Protein AF-A0A1H3SBU6-F1 (afdb_monomer_lite)

Sequence (107 aa):
MRSMSMTIAGILLSIILFSACNKDVIYKMADASDEELPTSLDEIMEASEIIVKGYFGELLEKVNMVRLADDPTMPSEDFYTEGHVYEFFVDETYKGDNKLCFRNPDL

Foldseek 3Di:
DDDDDDDDDPDPPPPPPPPVPPVPFDKDQLDNDPDPDDPDPVSCVVPDQWDFDWDWDDFPDWDFRIATPVDRVHHDPVDGDIDTDIDIDTPGTPHHDCPVVDPPPPD

Organism: NCBI:txid1503961

Secondary structure (DSSP, 8-state):
--------------------------EEES--S------SHHHHHHH-S-EEEEEEEEEEEEEE-EEESS-TTSBPSS---EEEEEEEEEEEEEES-GGGS---TT-

Structure (mmCIF, N/CA/C/O backbone):
data_AF-A0A1H3SBU6-F1
#
_entry.id   AF-A0A1H3SBU6-F1
#
loop_
_atom_site.group_PDB
_atom_site.id
_atom_site.type_symbol
_atom_site.l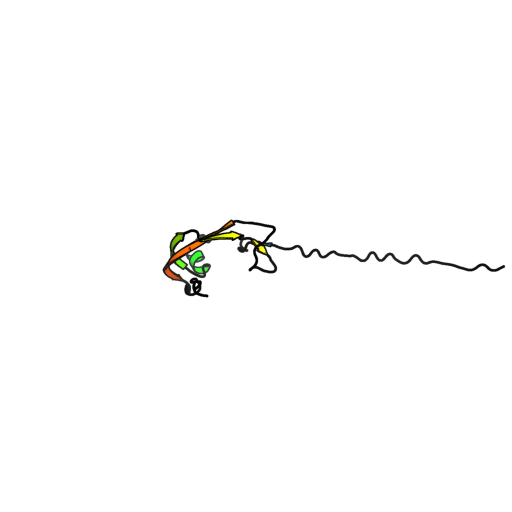abel_atom_i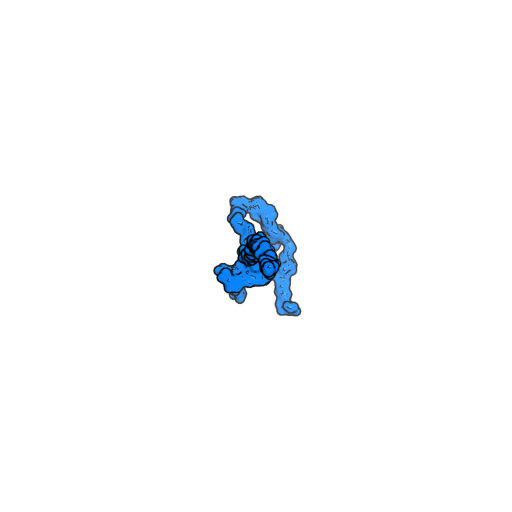d
_atom_site.label_alt_id
_atom_site.label_comp_id
_atom_site.label_asym_id
_atom_site.label_entity_id
_atom_site.label_seq_id
_atom_site.pdbx_PDB_ins_code
_atom_site.Cartn_x
_atom_site.Cartn_y
_atom_site.Cartn_z
_atom_site.occupancy
_atom_site.B_iso_or_equiv
_atom_site.auth_seq_id
_atom_site.auth_comp_id
_atom_site.auth_asym_id
_atom_site.auth_atom_id
_atom_site.pdbx_PDB_model_num
ATOM 1 N N . MET A 1 1 ? 35.086 -19.393 -85.990 1.00 39.69 1 MET A N 1
ATOM 2 C CA . MET A 1 1 ? 35.374 -19.747 -84.583 1.00 39.69 1 MET A CA 1
ATOM 3 C C . MET A 1 1 ? 34.246 -19.210 -83.721 1.00 39.69 1 MET A C 1
ATOM 5 O O . MET A 1 1 ? 33.914 -18.041 -83.844 1.00 39.69 1 MET A O 1
ATOM 9 N N . ARG A 1 2 ? 33.592 -20.095 -82.959 1.00 44.03 2 ARG A N 1
ATOM 10 C CA . ARG A 1 2 ? 32.523 -19.781 -82.002 1.00 44.03 2 ARG A CA 1
ATOM 11 C C . ARG A 1 2 ? 33.146 -19.352 -80.669 1.00 44.03 2 ARG A C 1
ATOM 13 O O . ARG A 1 2 ? 34.048 -20.034 -80.200 1.00 44.03 2 ARG A O 1
ATOM 20 N N . SER A 1 3 ? 32.590 -18.327 -80.035 1.00 41.78 3 SER A N 1
ATOM 21 C CA . SER A 1 3 ? 32.617 -18.136 -78.576 1.00 41.78 3 SER A CA 1
ATOM 22 C C . SER A 1 3 ? 31.299 -17.444 -78.203 1.00 41.78 3 SER A C 1
ATOM 24 O O . SER A 1 3 ? 31.068 -16.314 -78.614 1.00 41.78 3 SER A O 1
ATOM 26 N N . MET A 1 4 ? 30.268 -18.204 -77.828 1.00 43.22 4 MET A N 1
ATOM 27 C CA . MET A 1 4 ? 29.869 -18.529 -76.448 1.00 43.22 4 MET A CA 1
ATOM 28 C C . MET A 1 4 ? 29.390 -17.312 -75.641 1.00 43.22 4 MET A C 1
ATOM 30 O O . MET A 1 4 ? 30.175 -16.470 -75.223 1.00 43.22 4 MET A O 1
ATOM 34 N N . SER A 1 5 ? 28.067 -17.284 -75.464 1.00 47.44 5 SER A N 1
ATOM 35 C CA . SER A 1 5 ? 27.243 -16.419 -74.620 1.00 47.44 5 SER A CA 1
ATOM 36 C C . SER A 1 5 ? 27.668 -16.404 -73.154 1.00 47.44 5 SER A C 1
ATOM 38 O O . SER A 1 5 ? 28.072 -17.448 -72.652 1.00 47.44 5 SER A O 1
ATOM 40 N N . MET A 1 6 ? 27.388 -15.309 -72.435 1.00 45.97 6 MET A N 1
ATOM 41 C CA . MET A 1 6 ? 26.886 -15.402 -71.055 1.00 45.97 6 MET A CA 1
ATOM 42 C C . MET A 1 6 ? 26.204 -14.094 -70.621 1.00 45.97 6 MET A C 1
ATOM 44 O O . MET A 1 6 ? 26.841 -13.147 -70.172 1.00 45.97 6 MET A O 1
ATOM 48 N N . THR A 1 7 ? 24.883 -14.045 -70.767 1.00 52.81 7 THR A N 1
ATOM 49 C CA . THR A 1 7 ? 24.009 -13.086 -70.086 1.00 52.81 7 THR A CA 1
ATOM 50 C C . THR A 1 7 ? 23.902 -13.532 -68.630 1.00 52.81 7 THR A C 1
ATOM 52 O O . THR A 1 7 ? 23.368 -14.608 -68.368 1.00 52.81 7 THR A O 1
ATOM 55 N N . ILE A 1 8 ? 24.403 -12.744 -67.678 1.00 56.06 8 ILE A N 1
ATOM 56 C CA . ILE A 1 8 ? 24.116 -12.958 -66.254 1.00 56.06 8 ILE A CA 1
ATOM 57 C C . ILE A 1 8 ? 23.189 -11.836 -65.817 1.00 56.06 8 ILE A C 1
ATOM 59 O O . ILE A 1 8 ? 23.600 -10.697 -65.612 1.00 56.06 8 ILE A O 1
ATOM 63 N N . ALA A 1 9 ? 21.909 -12.191 -65.734 1.00 45.31 9 ALA A N 1
ATOM 64 C CA . ALA A 1 9 ? 20.893 -11.432 -65.037 1.00 45.31 9 ALA A CA 1
ATOM 65 C C . ALA A 1 9 ? 21.329 -11.280 -63.572 1.00 45.31 9 ALA A C 1
ATOM 67 O O . ALA A 1 9 ? 21.363 -12.253 -62.819 1.00 45.31 9 ALA A O 1
ATOM 68 N N . GLY A 1 10 ? 21.715 -10.061 -63.195 1.00 46.56 10 GLY A N 1
ATOM 69 C CA . GLY A 1 10 ? 21.960 -9.677 -61.811 1.00 46.56 10 GLY A CA 1
ATOM 70 C C . GLY A 1 10 ? 20.635 -9.672 -61.063 1.00 46.56 10 GLY A C 1
ATOM 71 O O . GLY A 1 10 ? 19.838 -8.749 -61.194 1.00 46.56 10 GLY A O 1
ATOM 72 N N . ILE A 1 11 ? 20.403 -10.773 -60.363 1.00 53.72 11 ILE A N 1
ATOM 73 C CA . ILE A 1 11 ? 19.249 -11.092 -59.532 1.00 53.72 11 ILE A CA 1
ATOM 74 C C . ILE A 1 11 ? 18.936 -9.925 -58.589 1.00 53.72 11 ILE A C 1
ATOM 76 O O . ILE A 1 11 ? 19.835 -9.397 -57.935 1.00 53.72 11 ILE A O 1
ATOM 80 N N . LEU A 1 12 ? 17.647 -9.560 -58.539 1.00 47.75 12 LEU A N 1
ATOM 81 C CA . LEU A 1 12 ? 17.027 -8.738 -57.502 1.00 47.75 12 LEU A CA 1
ATOM 82 C C . LEU A 1 12 ? 17.684 -9.042 -56.153 1.00 47.75 12 LEU A C 1
ATOM 84 O O . LEU A 1 12 ? 17.482 -10.120 -55.589 1.00 47.75 12 LEU A O 1
ATOM 88 N N . LEU A 1 13 ? 18.437 -8.082 -55.621 1.00 46.44 13 LEU A N 1
ATOM 89 C CA . LEU A 1 13 ? 18.789 -8.089 -54.214 1.00 46.44 13 LEU A CA 1
ATOM 90 C C . LEU A 1 13 ? 17.506 -7.733 -53.462 1.00 46.44 13 LEU A C 1
ATOM 92 O O . LEU A 1 13 ? 17.226 -6.576 -53.160 1.00 46.44 13 LEU A O 1
ATOM 96 N N . SER A 1 14 ? 16.680 -8.755 -53.253 1.00 48.56 14 SER A N 1
ATOM 97 C CA . SER A 1 14 ? 15.610 -8.784 -52.274 1.00 48.56 14 SER A CA 1
ATOM 98 C C . SER A 1 14 ? 16.256 -8.503 -50.926 1.00 48.56 14 SER A C 1
ATOM 100 O O . SER A 1 14 ? 16.713 -9.416 -50.239 1.00 48.56 14 SER A O 1
ATOM 102 N N . ILE A 1 15 ? 16.368 -7.221 -50.578 1.00 54.66 15 ILE A N 1
ATOM 103 C CA . ILE A 1 15 ? 16.663 -6.793 -49.219 1.00 54.66 15 ILE A CA 1
ATOM 104 C C . ILE A 1 15 ? 15.434 -7.213 -48.427 1.00 54.66 15 ILE A C 1
ATOM 106 O O . ILE A 1 15 ? 14.411 -6.533 -48.385 1.00 54.66 15 ILE A O 1
ATOM 110 N N . ILE A 1 16 ? 15.529 -8.431 -47.905 1.00 55.34 16 ILE A N 1
ATOM 111 C CA . ILE A 1 16 ? 14.650 -8.984 -46.897 1.00 55.34 16 ILE A CA 1
ATOM 112 C C . ILE A 1 16 ? 14.644 -7.949 -45.780 1.00 55.34 16 ILE A C 1
ATOM 114 O O . ILE A 1 16 ? 15.662 -7.704 -45.133 1.00 55.34 16 ILE A O 1
ATOM 118 N N . LEU A 1 17 ? 13.491 -7.303 -45.627 1.00 45.97 17 LEU A N 1
ATOM 119 C CA . LEU A 1 17 ? 13.103 -6.545 -44.454 1.00 45.97 17 LEU A CA 1
ATOM 120 C C . LEU A 1 17 ? 13.226 -7.480 -43.246 1.00 45.97 17 LEU A C 1
ATOM 122 O O . LEU A 1 17 ? 12.267 -8.136 -42.850 1.00 45.97 17 LEU A O 1
ATOM 126 N N . PHE A 1 18 ? 14.418 -7.557 -42.657 1.00 47.91 18 PHE A N 1
ATOM 127 C CA . PHE A 1 18 ? 14.553 -7.909 -41.255 1.00 47.91 18 PHE A CA 1
ATOM 128 C C . PHE A 1 18 ? 14.018 -6.714 -40.471 1.00 47.91 18 PHE A C 1
ATOM 130 O O . PHE A 1 18 ? 14.766 -5.868 -39.988 1.00 47.91 18 PHE A O 1
ATOM 137 N N . SER A 1 19 ? 12.692 -6.625 -40.372 1.00 52.50 19 SER A N 1
ATOM 138 C CA . SER A 1 19 ? 12.073 -5.969 -39.233 1.00 52.50 19 SER A CA 1
ATOM 139 C C . SER A 1 19 ? 12.511 -6.782 -38.021 1.00 52.50 19 SER A C 1
ATOM 141 O O . SER A 1 19 ? 11.902 -7.798 -37.690 1.00 52.50 19 SER A O 1
ATOM 143 N N . ALA A 1 20 ? 13.629 -6.386 -37.413 1.00 44.06 20 ALA A N 1
ATOM 144 C CA . ALA A 1 20 ? 13.941 -6.767 -36.053 1.00 44.06 20 ALA A CA 1
ATOM 145 C C . ALA A 1 20 ? 12.767 -6.260 -35.216 1.00 44.06 20 ALA A C 1
ATOM 147 O O . ALA A 1 20 ? 12.677 -5.081 -34.881 1.00 44.06 20 ALA A O 1
ATOM 148 N N . CYS A 1 21 ? 11.803 -7.141 -34.974 1.00 49.84 21 CYS A N 1
ATOM 149 C CA . CYS A 1 21 ? 10.815 -6.948 -33.940 1.00 49.84 21 CYS A CA 1
ATOM 150 C C . CYS A 1 21 ? 11.597 -7.117 -32.639 1.00 49.84 21 CYS A C 1
ATOM 152 O O . CYS A 1 21 ? 11.652 -8.208 -32.073 1.00 49.84 21 CYS A O 1
ATOM 154 N N . ASN A 1 22 ? 12.306 -6.060 -32.232 1.00 57.09 22 ASN A N 1
ATOM 155 C CA . ASN A 1 22 ? 12.698 -5.921 -30.846 1.00 57.09 22 ASN A CA 1
ATOM 156 C C . ASN A 1 22 ? 11.368 -5.950 -30.105 1.00 57.09 22 ASN A C 1
ATOM 158 O O . ASN A 1 22 ? 10.549 -5.043 -30.246 1.00 57.09 22 ASN A O 1
ATOM 162 N N . LYS A 1 23 ? 11.082 -7.069 -29.438 1.00 53.88 23 LYS A N 1
ATOM 163 C CA . LYS A 1 23 ? 10.053 -7.068 -28.414 1.00 53.88 23 LYS A CA 1
ATOM 164 C C . LYS A 1 23 ? 10.622 -6.151 -27.350 1.00 53.88 23 LYS A C 1
ATOM 166 O O . LYS A 1 23 ? 11.465 -6.589 -26.574 1.00 53.88 23 LYS A O 1
ATOM 171 N N . ASP A 1 24 ? 10.269 -4.873 -27.425 1.00 63.00 24 ASP A N 1
ATOM 172 C CA . ASP A 1 24 ? 10.589 -3.927 -26.372 1.00 63.00 24 ASP A CA 1
ATOM 173 C C . ASP A 1 24 ? 10.112 -4.578 -25.076 1.00 63.00 24 ASP A C 1
ATOM 175 O O . ASP A 1 24 ? 8.944 -4.965 -24.955 1.00 63.00 24 ASP A O 1
ATOM 179 N N . VAL A 1 25 ? 11.048 -4.829 -24.162 1.00 66.44 25 VAL A N 1
ATOM 180 C CA . VAL A 1 25 ? 10.707 -5.353 -22.846 1.00 66.44 25 VAL A CA 1
ATOM 181 C C . VAL A 1 25 ? 9.999 -4.207 -22.150 1.00 66.44 25 VAL A C 1
ATOM 183 O O . VAL A 1 25 ? 10.606 -3.206 -21.775 1.00 66.44 25 VAL A O 1
ATOM 186 N N . ILE A 1 26 ? 8.676 -4.303 -22.096 1.00 72.81 26 ILE A N 1
ATOM 187 C CA . ILE A 1 26 ? 7.857 -3.328 -21.397 1.00 72.81 26 ILE A CA 1
ATOM 188 C C . ILE A 1 26 ? 7.966 -3.682 -19.915 1.00 72.81 26 ILE A C 1
ATOM 190 O O . ILE A 1 26 ? 7.814 -4.839 -19.527 1.00 72.81 26 ILE A O 1
ATOM 194 N N . TYR A 1 27 ? 8.234 -2.686 -19.086 1.00 77.31 27 TYR A N 1
ATOM 195 C CA . TYR A 1 27 ? 8.151 -2.808 -17.636 1.00 77.31 27 TYR A CA 1
ATOM 196 C C . TYR A 1 27 ? 6.883 -2.101 -17.186 1.00 77.31 27 TYR A C 1
ATOM 198 O O . TYR A 1 27 ? 6.430 -1.147 -17.823 1.00 77.31 27 TYR A O 1
ATOM 206 N N . LYS A 1 28 ? 6.295 -2.578 -16.097 1.00 72.19 28 LYS A N 1
ATOM 207 C CA . LYS A 1 28 ? 5.128 -1.948 -15.489 1.00 72.19 28 LYS A CA 1
ATOM 208 C C . LYS A 1 28 ? 5.443 -1.685 -14.032 1.00 72.19 28 LYS A C 1
ATOM 210 O O . LYS A 1 28 ? 6.069 -2.513 -13.373 1.00 72.19 28 LYS A O 1
ATOM 215 N N . MET A 1 29 ? 5.014 -0.542 -13.516 1.00 68.50 29 MET A N 1
ATOM 216 C CA . MET A 1 29 ? 4.861 -0.451 -12.073 1.00 68.50 29 MET A CA 1
ATOM 217 C C . MET A 1 29 ? 3.765 -1.445 -11.677 1.00 68.50 29 MET A C 1
ATOM 219 O O . MET A 1 29 ? 2.815 -1.660 -12.431 1.00 68.50 29 MET A O 1
ATOM 223 N N . ALA A 1 30 ? 3.913 -2.091 -10.520 1.00 62.81 30 ALA A N 1
ATOM 224 C CA . ALA A 1 30 ? 2.841 -2.911 -9.948 1.00 62.81 30 ALA A CA 1
ATOM 225 C C . ALA A 1 30 ? 1.560 -2.095 -9.659 1.00 62.81 30 ALA A C 1
ATOM 227 O O . ALA A 1 30 ? 0.547 -2.663 -9.268 1.00 62.81 30 ALA A O 1
ATOM 228 N N . ASP A 1 31 ? 1.620 -0.786 -9.886 1.00 58.91 31 ASP A N 1
ATOM 229 C CA . ASP A 1 31 ? 0.514 0.142 -9.963 1.00 58.91 31 ASP A CA 1
ATOM 230 C C . ASP A 1 31 ? 0.399 0.655 -11.411 1.00 58.91 31 ASP A C 1
ATOM 232 O O . ASP A 1 31 ? 1.340 1.223 -11.970 1.00 58.91 31 ASP A O 1
ATOM 236 N N . ALA A 1 32 ? -0.725 0.348 -12.058 1.00 53.03 32 ALA A N 1
ATOM 237 C CA . ALA A 1 32 ? -1.000 0.705 -13.450 1.00 53.03 32 ALA A CA 1
ATOM 238 C C . ALA A 1 32 ? -1.856 1.975 -13.576 1.00 53.03 32 ALA A C 1
ATOM 240 O O . ALA A 1 32 ? -2.272 2.313 -14.687 1.00 53.03 32 ALA A O 1
ATOM 241 N N . SER A 1 33 ? -2.134 2.659 -12.469 1.00 55.81 33 SER A N 1
ATOM 242 C CA . SER A 1 33 ? -2.882 3.907 -12.464 1.00 55.81 33 SER A CA 1
ATOM 243 C C . SER A 1 33 ? -1.934 5.094 -12.346 1.00 55.81 33 SER A C 1
ATOM 245 O O . SER A 1 33 ? -1.124 5.171 -11.429 1.00 55.81 33 SER A O 1
ATOM 247 N N . ASP A 1 34 ? -2.095 6.085 -13.225 1.00 51.78 34 ASP A N 1
ATOM 248 C CA . ASP A 1 34 ? -2.004 7.460 -12.741 1.00 51.78 34 ASP A CA 1
ATOM 249 C C . ASP A 1 34 ? -3.086 7.548 -11.649 1.00 51.78 34 ASP A C 1
ATOM 251 O O . ASP A 1 34 ? -4.268 7.638 -11.978 1.00 51.78 34 ASP A O 1
ATOM 255 N N . GLU A 1 35 ? -2.727 7.320 -10.378 1.00 57.38 35 GLU A N 1
ATOM 256 C CA . GLU A 1 35 ? -3.700 7.214 -9.286 1.00 57.38 35 GLU A CA 1
ATOM 257 C C . GLU A 1 35 ? -4.473 8.532 -9.165 1.00 57.38 35 GLU A C 1
ATOM 259 O O . GLU A 1 35 ? -4.013 9.514 -8.574 1.00 57.38 35 GLU A O 1
ATOM 264 N N . GLU A 1 36 ? -5.685 8.559 -9.721 1.00 65.94 36 GLU A N 1
ATOM 265 C CA . GLU A 1 36 ? -6.709 9.501 -9.299 1.00 65.94 36 GLU A CA 1
ATOM 266 C C . GLU A 1 36 ? -7.078 9.124 -7.867 1.00 65.94 36 GLU A C 1
ATOM 268 O O . GLU A 1 36 ? -7.904 8.245 -7.620 1.00 65.94 36 GLU A O 1
ATOM 273 N N . LEU A 1 37 ? -6.394 9.757 -6.911 1.00 71.69 37 LEU A N 1
ATOM 274 C CA . LEU A 1 37 ? -6.693 9.567 -5.504 1.00 71.69 37 LEU A CA 1
ATOM 275 C C . LEU A 1 37 ? -8.165 9.927 -5.278 1.00 71.69 37 LEU A C 1
ATOM 277 O O . LEU A 1 37 ? -8.574 11.040 -5.631 1.00 71.69 37 LEU A O 1
ATOM 281 N N . PRO A 1 38 ? -8.958 9.023 -4.684 1.00 79.75 38 PRO A N 1
ATOM 282 C CA . PRO A 1 38 ? -10.357 9.299 -4.426 1.00 79.75 38 PRO A CA 1
ATOM 283 C C . PRO A 1 38 ? -10.477 10.549 -3.549 1.00 79.75 38 PRO A C 1
ATOM 285 O O . PRO A 1 38 ? -9.774 10.719 -2.550 1.00 79.75 38 PRO A O 1
ATOM 288 N N . THR A 1 39 ? -11.365 11.451 -3.949 1.00 87.19 39 THR A N 1
ATOM 289 C CA . THR A 1 39 ? -11.524 12.779 -3.337 1.00 87.19 39 THR A CA 1
ATOM 290 C C . THR A 1 39 ? -12.674 12.832 -2.337 1.00 87.19 39 THR A C 1
ATOM 292 O O . THR A 1 39 ? -12.798 13.795 -1.575 1.00 87.19 39 THR A O 1
ATOM 295 N N . SER A 1 40 ? -13.506 11.789 -2.309 1.00 90.25 40 SER A N 1
ATOM 296 C CA . SER A 1 40 ? -14.646 11.655 -1.409 1.00 90.25 40 SER A CA 1
ATOM 297 C C . SER A 1 40 ? -14.649 10.308 -0.682 1.00 90.25 40 SER A C 1
ATOM 299 O O . SER A 1 40 ? -14.071 9.320 -1.132 1.00 90.25 40 SER A O 1
ATOM 301 N N . LEU A 1 41 ? -15.321 10.262 0.473 1.00 86.62 41 LEU A N 1
ATOM 302 C CA . LEU A 1 41 ? -15.475 9.022 1.237 1.00 86.62 41 LEU A CA 1
ATOM 303 C C . LEU A 1 41 ? -16.264 7.967 0.450 1.00 86.62 41 LEU A C 1
ATOM 305 O O . LEU A 1 41 ? -15.952 6.785 0.547 1.00 86.62 41 LEU A O 1
ATOM 309 N N . ASP A 1 42 ? -17.252 8.394 -0.336 1.00 89.94 42 ASP A N 1
ATOM 310 C CA . ASP A 1 42 ? -18.061 7.500 -1.166 1.00 89.94 42 ASP A CA 1
ATOM 311 C C . ASP A 1 42 ? -17.209 6.835 -2.257 1.00 89.94 42 ASP A C 1
ATOM 313 O O . ASP A 1 42 ? -17.293 5.621 -2.434 1.00 89.94 42 ASP A O 1
ATOM 317 N N . GLU A 1 43 ? -16.307 7.587 -2.898 1.00 89.69 43 GLU A N 1
ATOM 318 C CA . GLU A 1 43 ? -15.340 7.039 -3.861 1.00 89.69 43 GLU A CA 1
ATOM 319 C C . GLU A 1 43 ? -14.389 6.031 -3.205 1.00 89.69 43 GLU A C 1
ATOM 321 O O .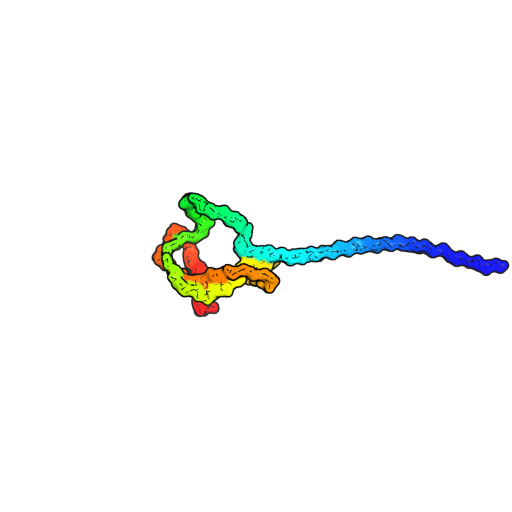 GLU A 1 43 ? -14.170 4.950 -3.749 1.00 89.69 43 GLU A O 1
ATOM 326 N N . ILE A 1 44 ? -13.870 6.335 -2.007 1.00 86.75 44 ILE A N 1
ATOM 327 C CA . ILE A 1 44 ? -13.028 5.394 -1.246 1.00 86.75 44 ILE A CA 1
ATOM 328 C C . ILE A 1 44 ? -13.808 4.110 -0.959 1.00 86.75 44 ILE A C 1
ATOM 330 O O . ILE A 1 44 ? -13.286 3.008 -1.144 1.00 86.75 44 ILE 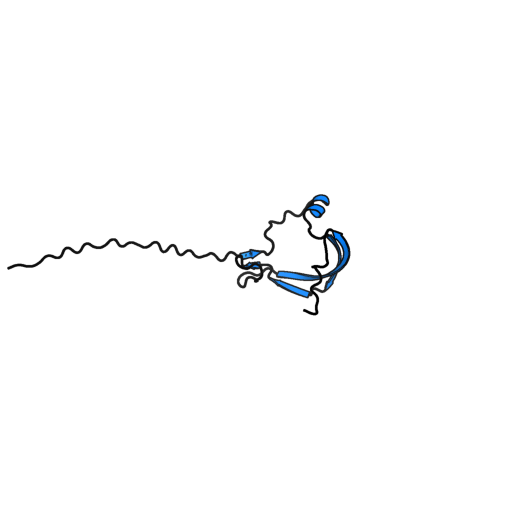A O 1
ATOM 334 N N . MET A 1 45 ? -15.057 4.239 -0.506 1.00 87.12 45 MET A N 1
ATOM 335 C CA . MET A 1 45 ? -15.912 3.097 -0.199 1.00 87.12 45 MET A CA 1
ATOM 336 C C . MET A 1 45 ? -16.230 2.255 -1.430 1.00 87.12 45 MET A C 1
ATOM 338 O O . MET A 1 45 ? -16.346 1.039 -1.290 1.00 87.12 45 MET A O 1
ATOM 342 N N . GLU A 1 46 ? -16.376 2.853 -2.609 1.00 87.19 46 GLU A N 1
ATOM 343 C CA . GLU A 1 46 ? -16.649 2.135 -3.854 1.00 87.19 46 GLU A CA 1
ATOM 344 C C . GLU A 1 46 ? -15.395 1.429 -4.385 1.00 87.19 46 GLU A C 1
ATOM 346 O O . GLU A 1 46 ? -15.428 0.212 -4.588 1.00 87.19 46 GLU A O 1
ATOM 351 N N . ALA A 1 47 ? -14.285 2.160 -4.518 1.00 85.88 47 ALA A N 1
ATOM 352 C CA . ALA A 1 47 ? -13.051 1.684 -5.140 1.00 85.88 47 ALA A CA 1
ATOM 353 C C . ALA A 1 47 ? -12.272 0.665 -4.290 1.00 85.88 47 ALA A C 1
ATOM 355 O O . ALA A 1 47 ? -11.589 -0.200 -4.833 1.00 85.88 47 ALA A O 1
ATOM 356 N N . SER A 1 48 ? -12.367 0.739 -2.959 1.00 87.31 48 SER A N 1
ATOM 357 C CA . SER A 1 48 ? -11.556 -0.108 -2.073 1.00 87.31 48 SER A CA 1
ATOM 358 C C . SER A 1 48 ? -12.100 -1.533 -1.988 1.00 87.31 48 SER A C 1
ATOM 360 O O . SER A 1 48 ? -13.269 -1.733 -1.657 1.00 87.31 48 SER A O 1
ATOM 362 N N . GLU A 1 49 ? -11.258 -2.545 -2.184 1.00 87.06 49 GLU A N 1
ATOM 363 C CA . GLU A 1 49 ? -11.652 -3.948 -1.978 1.00 87.06 49 GLU A CA 1
ATOM 364 C C . GLU A 1 49 ? -11.823 -4.289 -0.488 1.00 87.06 49 GLU A C 1
ATOM 366 O O . GLU A 1 49 ? -12.746 -5.013 -0.103 1.00 87.06 49 GLU A O 1
ATOM 371 N N . ILE A 1 50 ? -10.951 -3.729 0.356 1.00 89.81 50 ILE A N 1
ATOM 372 C CA . ILE A 1 50 ? -10.891 -3.966 1.800 1.00 89.81 50 ILE A CA 1
ATOM 373 C C . ILE A 1 50 ? -10.773 -2.622 2.524 1.00 89.81 50 ILE A C 1
ATOM 375 O O . ILE A 1 50 ? -10.000 -1.758 2.120 1.00 89.81 50 ILE A O 1
ATOM 379 N N . ILE A 1 51 ? -11.526 -2.451 3.613 1.00 90.44 51 ILE A N 1
ATOM 380 C CA . ILE A 1 51 ? -11.429 -1.288 4.504 1.00 90.44 51 ILE A CA 1
ATOM 381 C C . ILE A 1 51 ? -11.324 -1.803 5.933 1.00 90.44 51 ILE A C 1
ATOM 383 O O . ILE A 1 51 ? -12.228 -2.485 6.425 1.00 90.44 51 ILE A O 1
ATOM 387 N N . VAL A 1 52 ? -10.229 -1.462 6.604 1.00 92.88 52 VAL A N 1
ATOM 388 C CA . VAL A 1 52 ? -9.909 -1.921 7.958 1.00 92.88 52 VAL A CA 1
ATOM 389 C C . VAL A 1 52 ? -9.446 -0.767 8.834 1.00 92.88 52 VAL A C 1
ATOM 391 O O . VAL A 1 52 ? -8.887 0.219 8.358 1.00 92.88 52 VAL A O 1
ATOM 394 N N . LYS A 1 53 ? -9.653 -0.919 10.136 1.00 94.31 53 LYS A N 1
ATOM 395 C CA . LYS A 1 53 ? -9.009 -0.126 11.176 1.00 94.31 53 LYS A CA 1
ATOM 396 C C . LYS A 1 53 ? -7.950 -0.980 11.847 1.00 94.31 53 LYS A C 1
ATOM 398 O O . LYS A 1 53 ? -8.185 -2.154 12.124 1.00 94.31 53 LYS A O 1
ATOM 403 N N . GLY A 1 54 ? -6.806 -0.378 12.121 1.00 93.50 54 GLY A N 1
ATOM 404 C CA . GLY A 1 54 ? -5.671 -1.076 12.690 1.00 93.50 54 GLY A CA 1
ATOM 405 C C . GLY A 1 54 ? -4.495 -0.146 12.922 1.00 93.50 54 GLY A C 1
ATOM 406 O O . GLY A 1 54 ? -4.643 1.080 12.881 1.00 93.50 54 GLY A O 1
ATOM 407 N N . TYR A 1 55 ? -3.325 -0.731 13.132 1.00 93.81 55 TYR A N 1
ATOM 408 C CA . TYR A 1 55 ? -2.088 0.005 13.349 1.00 93.81 55 TYR A CA 1
ATOM 409 C C . TYR A 1 55 ? -0.902 -0.663 12.652 1.00 93.81 55 TYR A C 1
ATOM 411 O O . TYR A 1 55 ? -0.847 -1.883 12.488 1.00 93.81 55 TYR A O 1
ATOM 419 N N . PHE A 1 56 ? 0.057 0.168 12.246 1.00 93.06 56 PHE A N 1
ATOM 420 C CA . PHE A 1 56 ? 1.318 -0.281 11.666 1.00 93.06 56 PHE A CA 1
ATOM 421 C C . PHE A 1 56 ? 2.279 -0.745 12.763 1.00 93.06 56 PHE A C 1
ATOM 423 O O . PHE A 1 56 ? 2.421 -0.085 13.796 1.00 93.06 56 PHE A O 1
ATOM 430 N N . GLY A 1 57 ? 2.929 -1.877 12.514 1.00 93.62 57 GLY A N 1
ATOM 431 C CA . GLY A 1 57 ? 4.055 -2.395 13.274 1.00 93.62 57 GLY A CA 1
ATOM 432 C C . GLY A 1 57 ? 5.384 -2.019 12.627 1.00 93.62 57 GLY A C 1
ATOM 433 O O . GLY A 1 57 ? 5.608 -0.873 12.227 1.00 93.62 57 GLY A O 1
ATOM 434 N N . GLU A 1 58 ? 6.282 -2.995 12.538 1.00 94.75 58 GLU A N 1
ATOM 435 C CA . GLU A 1 58 ? 7.625 -2.796 11.997 1.00 94.75 58 GLU A CA 1
ATOM 436 C C . GLU A 1 58 ? 7.660 -2.853 10.460 1.00 94.75 58 GLU A C 1
ATOM 438 O O . GLU A 1 58 ? 6.803 -3.447 9.804 1.00 94.75 58 GLU A O 1
ATOM 443 N N . LEU A 1 59 ? 8.684 -2.225 9.873 1.00 94.44 59 LEU A N 1
ATOM 444 C CA . LEU A 1 59 ? 9.038 -2.440 8.471 1.00 94.44 59 LEU A CA 1
ATOM 445 C C . LEU A 1 59 ? 9.622 -3.851 8.335 1.00 94.44 59 LEU A C 1
ATOM 447 O O . LEU A 1 59 ? 10.673 -4.131 8.909 1.00 94.44 59 LEU A O 1
ATOM 451 N N . LEU A 1 60 ? 8.972 -4.708 7.554 1.00 93.94 60 LEU A N 1
ATOM 452 C CA . LEU A 1 60 ? 9.403 -6.087 7.337 1.00 93.94 60 LEU A CA 1
ATOM 453 C C . LEU A 1 60 ? 10.467 -6.170 6.244 1.00 93.94 60 LEU A C 1
ATOM 455 O O . LEU A 1 60 ? 11.517 -6.780 6.437 1.00 93.94 60 LEU A O 1
ATOM 459 N N . GLU A 1 61 ? 10.212 -5.541 5.097 1.00 94.69 61 GLU A N 1
ATOM 460 C CA . GLU A 1 61 ? 11.132 -5.576 3.964 1.00 94.69 61 GLU A CA 1
ATOM 461 C C . GLU A 1 61 ? 10.970 -4.380 3.023 1.00 94.69 61 GLU A C 1
ATOM 463 O O . GLU A 1 61 ? 9.967 -3.661 3.022 1.00 94.69 61 GLU A O 1
ATOM 468 N N . LYS A 1 62 ? 12.001 -4.180 2.201 1.00 94.19 62 LYS A N 1
ATOM 469 C CA . LYS A 1 62 ? 12.004 -3.238 1.087 1.00 94.19 62 LYS A CA 1
ATOM 470 C C . LYS A 1 62 ? 11.990 -4.030 -0.208 1.00 94.19 62 LYS A C 1
ATOM 472 O O . LYS A 1 62 ? 12.831 -4.907 -0.393 1.00 94.19 62 LYS A O 1
ATOM 477 N N . VAL A 1 63 ? 11.061 -3.712 -1.100 1.00 91.69 63 VAL A N 1
ATOM 478 C CA . VAL A 1 63 ? 10.864 -4.444 -2.355 1.00 91.69 63 VAL A CA 1
ATOM 479 C C . VAL A 1 63 ? 11.021 -3.513 -3.545 1.00 91.69 63 VAL A C 1
ATOM 481 O O . VAL A 1 63 ? 10.703 -2.330 -3.467 1.00 91.69 63 VAL A O 1
ATOM 484 N N . ASN A 1 64 ? 11.473 -4.045 -4.678 1.00 91.44 64 ASN A N 1
ATOM 485 C CA . ASN A 1 64 ? 11.294 -3.335 -5.938 1.00 91.44 64 ASN A CA 1
ATOM 486 C C . ASN A 1 64 ? 9.789 -3.295 -6.246 1.00 91.44 64 ASN A C 1
ATOM 488 O O . ASN A 1 64 ? 9.130 -4.322 -6.099 1.00 91.44 64 ASN A O 1
ATOM 492 N N . MET A 1 65 ? 9.235 -2.165 -6.675 1.00 89.69 65 MET A N 1
ATOM 493 C CA . MET A 1 65 ? 7.837 -2.030 -7.115 1.00 89.69 65 MET A CA 1
ATOM 494 C C . MET A 1 65 ? 7.669 -2.177 -8.632 1.00 89.69 65 MET A C 1
ATOM 496 O O . MET A 1 65 ? 6.551 -2.342 -9.118 1.00 89.69 65 MET A O 1
ATOM 500 N N . VAL A 1 66 ? 8.767 -2.152 -9.390 1.00 89.25 66 VAL A N 1
ATOM 501 C CA . VAL A 1 66 ? 8.736 -2.343 -10.842 1.00 89.25 66 VAL A CA 1
ATOM 502 C C . VAL A 1 66 ? 8.713 -3.839 -11.158 1.00 89.25 66 VAL A C 1
ATOM 504 O O . VAL A 1 66 ? 9.488 -4.617 -10.596 1.00 89.25 66 VAL A O 1
ATOM 507 N N . ARG A 1 67 ? 7.799 -4.257 -12.034 1.00 88.38 67 ARG A N 1
ATOM 508 C CA . ARG A 1 67 ? 7.599 -5.639 -12.493 1.00 88.38 67 ARG A CA 1
ATOM 509 C C . ARG A 1 67 ? 7.825 -5.751 -13.994 1.00 88.38 67 ARG A C 1
ATOM 511 O O . ARG A 1 67 ? 7.747 -4.757 -14.725 1.00 88.38 67 ARG A O 1
ATOM 518 N N . LEU A 1 68 ? 8.090 -6.966 -14.462 1.00 86.25 68 LEU A N 1
ATOM 519 C CA . LEU A 1 68 ? 8.082 -7.232 -15.896 1.00 86.25 68 LEU A CA 1
ATOM 520 C C . LEU A 1 68 ? 6.647 -7.175 -16.440 1.00 86.25 68 LEU A C 1
ATOM 522 O O . LEU A 1 68 ? 5.697 -7.549 -15.754 1.00 86.25 68 LEU A O 1
ATOM 526 N N . ALA A 1 69 ? 6.455 -6.691 -17.671 1.00 85.56 69 ALA A N 1
ATOM 527 C CA . ALA A 1 69 ? 5.111 -6.642 -18.254 1.00 85.56 69 ALA A CA 1
ATOM 528 C C . ALA A 1 69 ? 4.566 -8.019 -18.646 1.00 85.56 69 ALA A C 1
ATOM 530 O O . ALA A 1 69 ? 3.345 -8.168 -18.728 1.00 85.56 69 ALA A O 1
ATOM 531 N N . ASP A 1 70 ? 5.445 -8.976 -18.948 1.00 85.81 70 ASP A N 1
ATOM 532 C CA . ASP A 1 70 ? 5.100 -10.353 -19.299 1.00 85.81 70 ASP A CA 1
ATOM 533 C C . ASP A 1 70 ? 4.971 -11.265 -18.072 1.00 85.81 70 ASP A C 1
ATOM 535 O O . ASP A 1 70 ? 4.198 -12.222 -18.122 1.00 85.81 70 ASP A O 1
ATOM 539 N N . ASP A 1 71 ? 5.640 -10.929 -16.965 1.00 84.56 71 ASP A N 1
ATOM 540 C CA . ASP A 1 71 ? 5.479 -11.585 -15.665 1.00 84.56 71 ASP A CA 1
ATOM 541 C C . ASP A 1 71 ? 5.341 -10.564 -14.511 1.00 84.56 71 ASP A C 1
ATOM 543 O O . ASP A 1 71 ? 6.345 -10.064 -13.990 1.00 84.56 71 ASP A O 1
ATOM 547 N N . PRO A 1 72 ? 4.107 -10.277 -14.045 1.00 83.44 72 PRO A N 1
ATOM 548 C CA . PRO A 1 72 ? 3.868 -9.321 -12.965 1.00 83.44 72 PRO A CA 1
ATOM 549 C C . PRO A 1 72 ? 4.293 -9.841 -11.581 1.00 83.44 72 PRO A C 1
ATOM 551 O O . PRO A 1 72 ? 4.214 -9.096 -10.605 1.00 83.44 72 PRO A O 1
ATOM 554 N N . THR A 1 73 ? 4.723 -11.101 -11.463 1.00 87.19 73 THR A N 1
ATOM 555 C CA . THR A 1 73 ? 5.226 -11.668 -10.203 1.00 87.19 73 THR A CA 1
ATOM 556 C C . THR A 1 73 ? 6.726 -11.457 -10.027 1.00 87.19 73 THR A C 1
ATOM 558 O O . THR A 1 73 ? 7.221 -11.493 -8.900 1.00 87.19 73 THR A O 1
ATOM 561 N N . MET A 1 74 ? 7.446 -11.169 -11.116 1.00 88.44 74 MET A N 1
ATOM 562 C CA . MET A 1 74 ? 8.895 -11.013 -11.102 1.00 88.44 74 MET A CA 1
ATOM 563 C C . MET A 1 74 ? 9.299 -9.528 -11.076 1.00 88.44 74 MET A C 1
ATOM 565 O O . MET A 1 74 ? 8.806 -8.735 -11.888 1.00 88.44 74 MET A O 1
ATOM 569 N N . PRO A 1 75 ? 10.177 -9.105 -10.145 1.00 90.38 75 PRO A N 1
ATOM 570 C CA . PRO A 1 75 ? 10.694 -7.741 -10.127 1.00 90.38 75 PRO A CA 1
ATOM 571 C C . PRO A 1 75 ? 11.599 -7.464 -11.334 1.00 90.38 75 PRO A C 1
ATOM 573 O O . PRO A 1 75 ? 12.259 -8.362 -11.849 1.0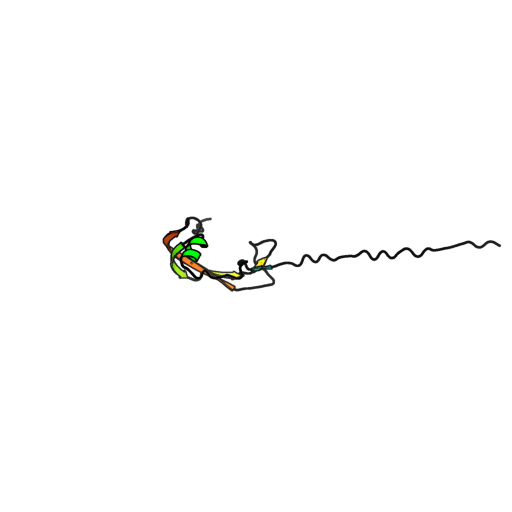0 90.38 75 PRO A O 1
ATOM 576 N N . SER A 1 76 ? 11.656 -6.202 -11.763 1.00 89.19 76 SER A N 1
ATOM 577 C CA . SER A 1 76 ? 12.617 -5.760 -12.779 1.00 89.19 76 SER A CA 1
ATOM 578 C C . SER A 1 76 ? 14.050 -5.805 -12.233 1.00 89.19 76 SER A C 1
ATOM 580 O O . SER A 1 76 ? 14.295 -5.402 -11.093 1.00 89.19 76 SER A O 1
ATOM 582 N N . GLU A 1 77 ? 14.996 -6.273 -13.048 1.00 90.31 77 GLU A N 1
ATOM 583 C CA . GLU A 1 77 ? 16.435 -6.195 -12.751 1.00 90.31 77 GLU A CA 1
ATOM 584 C C . GLU A 1 77 ? 17.042 -4.856 -13.204 1.00 90.31 77 GLU A C 1
ATOM 586 O O . GLU A 1 77 ? 18.012 -4.380 -12.616 1.00 90.31 77 GLU A O 1
ATOM 591 N N . ASP A 1 78 ? 16.447 -4.228 -14.221 1.00 89.56 78 ASP A N 1
ATOM 592 C CA . ASP A 1 78 ? 16.973 -3.017 -14.860 1.00 89.56 78 ASP A CA 1
ATOM 593 C C . ASP A 1 78 ? 16.476 -1.723 -14.203 1.00 89.56 78 ASP A C 1
ATOM 595 O O . ASP A 1 78 ? 17.158 -0.696 -14.231 1.00 89.56 78 ASP A O 1
ATOM 599 N N . PHE A 1 79 ? 15.284 -1.760 -13.603 1.00 88.31 79 PHE A N 1
ATOM 600 C CA . PHE A 1 79 ? 14.642 -0.605 -12.984 1.00 88.31 79 PHE A CA 1
ATOM 601 C C . PHE A 1 79 ? 14.266 -0.903 -11.545 1.00 88.31 79 PHE A C 1
ATOM 603 O O . PHE A 1 79 ? 13.719 -1.960 -11.244 1.00 88.31 79 PHE A O 1
ATOM 610 N N . TYR A 1 80 ? 14.502 0.064 -10.663 1.00 88.69 80 TYR A N 1
ATOM 611 C CA . TYR A 1 80 ? 14.209 -0.063 -9.245 1.00 88.69 80 TYR A CA 1
ATOM 612 C C . TYR A 1 80 ? 13.394 1.126 -8.749 1.00 88.69 80 TYR A C 1
ATOM 614 O O . TYR A 1 80 ? 13.747 2.283 -8.970 1.00 88.69 80 TYR A O 1
ATOM 622 N N . THR A 1 81 ? 12.303 0.836 -8.051 1.00 90.44 81 THR A N 1
ATOM 623 C CA . THR A 1 81 ? 11.558 1.808 -7.244 1.00 90.44 81 THR A CA 1
ATOM 624 C C . THR A 1 81 ? 11.289 1.161 -5.896 1.00 90.44 81 THR A C 1
ATOM 626 O O . THR A 1 81 ? 10.732 0.067 -5.849 1.00 90.44 81 THR A O 1
ATOM 629 N N . GLU A 1 82 ? 11.748 1.792 -4.816 1.00 92.06 82 GLU A N 1
ATOM 630 C CA . GLU A 1 82 ? 11.678 1.221 -3.471 1.00 92.06 82 GLU A CA 1
ATOM 631 C C . GLU A 1 82 ? 10.252 1.299 -2.916 1.00 92.06 82 GLU A C 1
ATOM 633 O O . GLU A 1 82 ? 9.727 2.388 -2.706 1.00 92.06 82 GLU A O 1
ATOM 638 N N . GLY A 1 83 ? 9.662 0.139 -2.639 1.00 90.75 83 GLY A N 1
ATOM 639 C CA . GLY A 1 83 ? 8.439 -0.018 -1.861 1.00 90.75 83 GLY A CA 1
ATOM 640 C C . GLY A 1 83 ? 8.744 -0.548 -0.466 1.00 90.75 83 GLY A C 1
ATOM 641 O O . GLY A 1 83 ? 9.734 -1.255 -0.260 1.00 90.75 83 GLY A O 1
ATOM 642 N N . HIS A 1 84 ? 7.890 -0.215 0.496 1.00 92.31 84 HIS A N 1
ATOM 643 C CA . HIS A 1 84 ? 8.032 -0.613 1.897 1.00 92.31 84 HIS A CA 1
ATOM 644 C C . HIS A 1 84 ? 6.882 -1.530 2.298 1.00 92.31 84 HIS A C 1
ATOM 646 O O . HIS A 1 84 ? 5.717 -1.168 2.152 1.00 92.31 84 HIS A O 1
ATOM 652 N N . VAL A 1 85 ? 7.214 -2.712 2.812 1.00 90.50 85 VAL A N 1
ATOM 653 C CA . VAL A 1 85 ? 6.240 -3.678 3.327 1.00 90.50 85 VAL A CA 1
ATOM 654 C C . VAL A 1 85 ? 6.257 -3.607 4.845 1.00 90.50 85 VAL A C 1
ATOM 656 O O . VAL A 1 85 ? 7.284 -3.871 5.470 1.00 90.50 85 VAL A O 1
ATOM 659 N N . TYR A 1 86 ? 5.120 -3.257 5.437 1.00 90.44 86 TYR A N 1
ATOM 660 C CA . TYR A 1 86 ? 4.963 -3.136 6.883 1.00 90.44 86 TYR A CA 1
ATOM 661 C C . TYR A 1 86 ? 4.143 -4.287 7.451 1.00 90.44 86 TYR A C 1
ATOM 663 O O . TYR A 1 86 ? 3.230 -4.800 6.803 1.00 90.44 86 TYR A O 1
ATOM 671 N N . GLU A 1 87 ? 4.425 -4.634 8.700 1.00 93.75 87 GLU A N 1
ATOM 672 C CA . GLU A 1 87 ? 3.486 -5.376 9.524 1.00 93.75 87 GLU A CA 1
ATOM 673 C C . GLU A 1 87 ? 2.267 -4.488 9.811 1.00 93.75 87 GLU A C 1
ATOM 675 O O . GLU A 1 87 ? 2.407 -3.315 10.169 1.00 93.75 87 GLU A O 1
ATOM 680 N N . PHE A 1 88 ? 1.063 -5.029 9.640 1.00 91.88 88 PHE A N 1
ATOM 681 C CA . PHE A 1 88 ? -0.174 -4.311 9.924 1.00 91.88 88 PHE A CA 1
ATOM 682 C C . PHE A 1 88 ? -1.115 -5.189 10.739 1.00 91.88 88 PHE A C 1
ATOM 684 O O . PHE A 1 88 ? -1.432 -6.314 10.353 1.00 91.88 88 PHE A O 1
ATOM 691 N N . PHE A 1 89 ? -1.581 -4.655 11.862 1.00 91.88 89 PHE A N 1
ATOM 692 C CA . PHE A 1 89 ? -2.474 -5.345 12.782 1.00 91.88 89 PHE A CA 1
ATOM 693 C C . PHE A 1 89 ? -3.887 -4.802 12.616 1.00 91.88 89 PHE A C 1
ATOM 695 O O . PHE A 1 89 ? -4.113 -3.606 12.787 1.00 91.88 89 PHE A O 1
ATOM 702 N N . VAL A 1 90 ? -4.836 -5.675 12.275 1.00 92.44 90 VAL A N 1
ATOM 703 C CA . VAL A 1 90 ? -6.240 -5.303 12.057 1.00 92.44 90 VAL A CA 1
ATOM 704 C C . VAL A 1 90 ? -7.033 -5.447 13.354 1.00 92.44 90 VAL A C 1
ATOM 706 O O . VAL A 1 90 ? -7.145 -6.548 13.890 1.00 92.44 90 VAL A O 1
ATOM 709 N N . ASP A 1 91 ? -7.643 -4.352 13.800 1.00 94.19 91 ASP A N 1
ATOM 710 C CA . ASP A 1 91 ? -8.555 -4.320 14.948 1.00 94.19 91 ASP A CA 1
ATOM 711 C C . ASP A 1 91 ? -10.009 -4.561 14.518 1.00 94.19 91 ASP A C 1
ATOM 713 O O . ASP A 1 91 ? -10.762 -5.279 15.174 1.00 94.19 91 ASP A O 1
ATOM 717 N N . GLU A 1 92 ? -10.422 -3.937 13.412 1.00 93.19 92 GLU A N 1
ATOM 718 C CA . GLU A 1 92 ? -11.801 -3.964 12.921 1.00 93.19 92 GLU A CA 1
ATOM 719 C C . GLU A 1 92 ? -11.826 -3.951 11.389 1.00 93.19 92 GLU A C 1
ATOM 721 O O . GLU A 1 92 ? -10.990 -3.322 10.743 1.00 93.19 92 GLU A O 1
ATOM 726 N N . THR A 1 93 ? -12.790 -4.652 10.791 1.00 92.62 93 THR A N 1
ATOM 727 C CA . THR A 1 93 ? -13.003 -4.678 9.336 1.00 92.62 93 THR A CA 1
ATOM 728 C C . THR A 1 93 ? -14.352 -4.058 9.008 1.00 92.62 93 THR A C 1
ATOM 730 O O . THR A 1 93 ? -15.381 -4.525 9.490 1.00 92.62 93 THR A O 1
ATOM 733 N N . TYR A 1 94 ? -14.342 -3.018 8.177 1.00 90.75 94 TYR A N 1
ATOM 734 C CA . TYR A 1 94 ? -15.538 -2.310 7.719 1.00 90.75 94 TYR A CA 1
ATOM 735 C C . TYR A 1 94 ? -16.021 -2.800 6.346 1.00 90.75 94 TYR A C 1
ATOM 737 O O . TYR A 1 94 ? -17.219 -2.757 6.075 1.00 90.75 94 TYR A O 1
ATOM 745 N N . LYS A 1 95 ? -15.111 -3.281 5.484 1.00 89.94 95 LYS A N 1
ATOM 746 C CA . LYS A 1 95 ? -15.418 -3.837 4.153 1.00 89.94 95 LYS A CA 1
ATOM 747 C C . LYS A 1 95 ? -14.400 -4.917 3.767 1.00 89.94 95 LYS A C 1
ATOM 749 O O . LYS A 1 95 ? -13.222 -4.778 4.087 1.00 89.94 95 LYS A O 1
ATOM 754 N N . GLY A 1 96 ? -14.852 -5.930 3.025 1.00 87.56 96 GLY A N 1
ATOM 755 C CA . GLY A 1 96 ? -14.011 -6.997 2.469 1.00 87.56 96 GLY A CA 1
ATOM 756 C C . GLY A 1 96 ? -13.774 -8.162 3.436 1.00 87.56 96 GLY A C 1
ATOM 757 O O . GLY A 1 96 ? -14.054 -8.059 4.629 1.00 87.56 96 GLY A O 1
ATOM 758 N N . ASP A 1 97 ? -13.294 -9.293 2.911 1.00 81.75 97 ASP A N 1
ATOM 759 C CA . ASP A 1 97 ? -12.845 -10.427 3.729 1.00 81.75 97 ASP A CA 1
ATOM 760 C C . ASP A 1 97 ? -11.323 -10.343 3.901 1.00 81.75 97 ASP A C 1
ATOM 762 O O . ASP A 1 97 ? -10.564 -10.455 2.939 1.00 81.75 97 ASP A O 1
ATOM 766 N N . ASN A 1 98 ? -10.874 -10.133 5.137 1.00 69.19 98 ASN A N 1
ATOM 767 C CA . ASN A 1 98 ? -9.461 -9.988 5.480 1.00 69.19 98 ASN A CA 1
ATOM 768 C C . ASN A 1 98 ? -8.751 -11.333 5.718 1.00 69.19 98 ASN A C 1
ATOM 770 O O . ASN A 1 98 ? -7.553 -11.352 6.002 1.00 69.19 98 ASN A O 1
ATOM 774 N N . LYS A 1 99 ? -9.447 -12.473 5.584 1.00 62.12 99 LYS A N 1
ATOM 775 C CA . LYS A 1 99 ? -8.844 -13.807 5.756 1.00 62.12 99 LYS A CA 1
ATOM 776 C C . LYS A 1 99 ? -7.724 -14.110 4.760 1.00 62.12 99 LYS A C 1
ATOM 778 O O . LYS A 1 99 ? -6.937 -15.016 5.010 1.00 62.12 99 LYS A O 1
ATOM 783 N N . LEU A 1 100 ? -7.634 -13.359 3.661 1.00 50.44 100 LEU A N 1
ATOM 784 C CA . LEU A 1 100 ? -6.562 -13.471 2.668 1.00 50.44 100 LEU A CA 1
ATOM 785 C C . LEU A 1 100 ? -5.297 -12.671 3.034 1.00 50.44 100 LEU A C 1
ATOM 787 O O . LEU A 1 100 ? -4.258 -12.885 2.417 1.00 50.44 100 LEU A O 1
ATOM 791 N N . CYS A 1 101 ? -5.348 -11.787 4.038 1.00 51.47 101 CYS A N 1
ATOM 792 C CA . CYS A 1 101 ? -4.206 -10.958 4.448 1.00 51.47 101 CYS A CA 1
ATOM 793 C C . CYS A 1 101 ? -3.262 -11.661 5.440 1.00 51.47 101 CYS A C 1
ATOM 795 O O . CYS A 1 101 ? -2.157 -11.182 5.684 1.00 51.47 101 CYS A O 1
ATOM 797 N N . PHE A 1 102 ? -3.660 -12.808 5.998 1.00 45.41 102 PHE A N 1
ATOM 798 C CA . PHE A 1 102 ? -2.786 -13.624 6.835 1.00 45.41 102 PHE A CA 1
ATOM 799 C C . PHE A 1 102 ? -2.010 -14.598 5.950 1.00 45.41 102 PHE A C 1
ATOM 801 O O . PHE A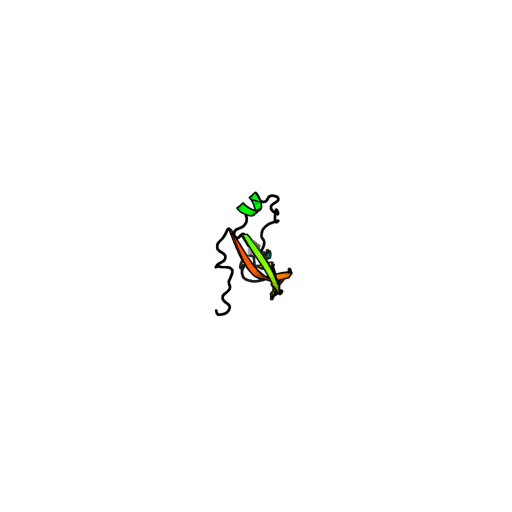 1 102 ? -2.471 -15.704 5.663 1.00 45.41 102 PHE A O 1
ATOM 808 N N . ARG A 1 103 ? -0.802 -14.210 5.525 1.00 41.44 103 ARG A N 1
ATOM 809 C CA . ARG A 1 103 ? 0.189 -15.203 5.100 1.00 41.44 103 ARG A CA 1
ATOM 810 C C . ARG A 1 103 ? 0.494 -16.046 6.335 1.00 41.44 103 ARG A C 1
ATOM 812 O O . ARG A 1 103 ? 1.109 -15.563 7.279 1.00 41.44 103 ARG A O 1
ATOM 819 N N . ASN A 1 104 ? -0.032 -17.265 6.364 1.00 37.00 104 ASN A N 1
ATOM 820 C CA . ASN A 1 104 ? 0.232 -18.217 7.430 1.00 37.00 104 ASN A CA 1
ATOM 821 C C . ASN A 1 104 ? 1.761 -18.417 7.514 1.00 37.00 104 ASN A C 1
ATOM 823 O O . ASN A 1 104 ? 2.338 -18.821 6.504 1.00 37.00 104 ASN A O 1
ATOM 827 N N . PRO A 1 105 ? 2.435 -18.115 8.639 1.00 45.16 105 PRO A N 1
ATOM 828 C CA . PRO A 1 105 ? 3.891 -18.252 8.742 1.00 45.16 105 PRO A CA 1
ATOM 829 C C . PRO A 1 105 ? 4.371 -19.717 8.727 1.00 45.16 105 PRO A C 1
ATOM 831 O O . PRO A 1 105 ? 5.574 -19.956 8.685 1.00 45.16 105 PRO A O 1
ATOM 834 N N . ASP A 1 106 ? 3.442 -20.682 8.721 1.00 40.88 106 ASP A N 1
ATOM 835 C CA . ASP A 1 106 ? 3.708 -22.125 8.753 1.00 40.88 106 ASP A CA 1
ATOM 836 C C . ASP A 1 106 ? 3.502 -22.846 7.395 1.00 40.88 106 ASP A C 1
ATOM 838 O O . ASP A 1 106 ? 3.263 -24.058 7.372 1.00 40.88 106 ASP A O 1
ATOM 842 N N . LEU A 1 107 ? 3.579 -22.137 6.257 1.00 36.53 107 LEU A N 1
ATOM 843 C CA . LEU A 1 107 ? 3.634 -22.735 4.906 1.00 36.53 107 LEU A CA 1
ATOM 844 C C . LEU A 1 107 ? 4.836 -22.246 4.093 1.00 36.53 107 LEU A C 1
ATOM 846 O O . LEU A 1 107 ? 4.969 -21.014 3.915 1.00 36.53 107 LEU A O 1
#

pLDDT: mean 73.74, std 19.57, range [36.53, 94.75]

Radius of gyration: 29.25 Å; chains: 1; bounding box: 53×36×100 Å